Protein AF-A0A843HUA7-F1 (afdb_monomer_lite)

Sequence (97 aa):
MNRIEREKMVRAMEFIARQVNDEEVFEYWLMDGVADGDIEYGDLNCSDNFDEFYIEDEHFRNLMTDFLQLMVGAWKSGGLYCDRVVSLEKSDFRRKS

Radius of gyration: 13.43 Å; chains: 1; bounding box: 36×24×34 Å

Foldseek 3Di:
DDPQLLLLVLLVLQQVQVVLPDPVLVVLCCVQAPPPPLDDHPPSDDDPPRDCQCVPPVNVLSNVVSSCVSCVVSVNPPDPDDPDDDRPPPPDDDDDD

pLDDT: mean 75.97, std 16.45, range [40.41, 91.44]

Secondary structure (DSSP, 8-state):
--HHHHHHHHHHHHHHHHHT--HHHHHHHHHHSSPBTTB-TT--S--TTS-GGGGSHHHHHHHHHHHHHHHHHTT-------TT-------------

Structure (mmCIF, N/CA/C/O backbone):
data_AF-A0A843HUA7-F1
#
_entry.id   AF-A0A843HUA7-F1
#
loop_
_atom_site.group_PDB
_atom_site.id
_atom_site.type_symbol
_atom_site.label_atom_id
_atom_site.label_alt_id
_atom_site.label_comp_id
_atom_site.label_asym_id
_atom_site.label_entity_id
_atom_site.label_seq_id
_atom_site.pdbx_PDB_ins_code
_atom_site.Cartn_x
_atom_site.Cartn_y
_atom_site.Cartn_z
_atom_site.occupancy
_atom_site.B_iso_or_equiv
_atom_site.auth_seq_id
_atom_site.auth_comp_id
_atom_site.auth_asym_id
_atom_site.auth_atom_id
_atom_site.pdbx_PDB_model_num
ATOM 1 N N . MET A 1 1 ? -5.183 -2.179 -14.148 1.00 73.06 1 MET A N 1
ATOM 2 C CA . MET A 1 1 ? -4.317 -1.155 -13.547 1.00 73.06 1 MET A CA 1
ATOM 3 C C . MET A 1 1 ? -2.923 -1.328 -14.111 1.00 73.06 1 MET A C 1
ATOM 5 O O . MET A 1 1 ? -2.468 -2.464 -14.184 1.00 73.06 1 MET A O 1
ATOM 9 N N . ASN A 1 2 ? -2.308 -0.258 -14.603 1.00 87.75 2 ASN A N 1
ATOM 10 C CA . ASN A 1 2 ? -0.956 -0.292 -15.159 1.00 87.75 2 ASN A CA 1
ATOM 11 C C . ASN A 1 2 ? 0.112 -0.219 -14.046 1.00 87.75 2 ASN A C 1
ATOM 13 O O . ASN A 1 2 ? -0.212 0.047 -12.890 1.00 87.75 2 ASN A O 1
ATOM 17 N N . ARG A 1 3 ? 1.383 -0.451 -14.400 1.00 88.31 3 ARG A N 1
ATOM 18 C CA . ARG A 1 3 ? 2.528 -0.432 -13.468 1.00 88.31 3 ARG A CA 1
ATOM 19 C C . ARG A 1 3 ? 2.577 0.838 -12.608 1.00 88.31 3 ARG A C 1
ATOM 21 O O . ARG A 1 3 ? 2.656 0.743 -11.391 1.00 88.31 3 ARG A O 1
ATOM 28 N N . ILE A 1 4 ? 2.457 2.005 -13.239 1.00 88.12 4 ILE A N 1
ATOM 29 C CA . ILE A 1 4 ? 2.531 3.318 -12.574 1.00 88.12 4 ILE A CA 1
ATOM 30 C C . ILE A 1 4 ? 1.393 3.482 -11.561 1.00 88.12 4 ILE A C 1
ATOM 32 O O . ILE A 1 4 ? 1.595 3.985 -10.460 1.00 88.12 4 ILE A O 1
ATOM 36 N N . GLU A 1 5 ? 0.180 3.069 -11.923 1.00 87.56 5 GLU A N 1
ATOM 37 C CA . GLU A 1 5 ? -0.976 3.122 -11.024 1.00 87.56 5 GLU A CA 1
ATOM 38 C C . GLU A 1 5 ? -0.791 2.203 -9.808 1.00 87.56 5 GLU A C 1
ATOM 40 O O . GLU A 1 5 ? -1.091 2.615 -8.688 1.00 87.56 5 GLU A O 1
ATOM 45 N N . ARG A 1 6 ? -0.248 0.994 -10.005 1.00 90.00 6 ARG A N 1
ATOM 46 C CA . ARG A 1 6 ? 0.029 0.066 -8.900 1.00 90.00 6 ARG A CA 1
ATOM 47 C C . ARG A 1 6 ? 1.083 0.609 -7.949 1.00 90.00 6 ARG A C 1
ATOM 49 O O . ARG A 1 6 ? 0.852 0.603 -6.748 1.00 90.00 6 ARG A O 1
ATOM 56 N N . GLU A 1 7 ? 2.186 1.138 -8.470 1.00 90.62 7 GLU A N 1
ATOM 57 C CA . GLU A 1 7 ? 3.229 1.753 -7.643 1.00 90.62 7 GLU A CA 1
ATOM 58 C C . GLU A 1 7 ? 2.669 2.904 -6.792 1.00 90.62 7 GLU A C 1
ATOM 60 O O . GLU A 1 7 ? 2.908 2.962 -5.585 1.00 90.62 7 GLU A O 1
ATOM 65 N N . LYS A 1 8 ? 1.857 3.788 -7.391 1.00 88.56 8 LYS A N 1
ATOM 66 C CA . LYS A 1 8 ? 1.179 4.864 -6.647 1.00 88.56 8 LYS A CA 1
ATOM 67 C C . LYS A 1 8 ? 0.318 4.322 -5.514 1.00 88.56 8 LYS A C 1
ATOM 69 O O . LYS A 1 8 ? 0.288 4.918 -4.441 1.00 88.56 8 LYS A O 1
ATOM 74 N N . MET A 1 9 ? -0.381 3.212 -5.748 1.00 89.62 9 MET A N 1
ATOM 75 C CA . MET A 1 9 ? -1.187 2.577 -4.710 1.00 89.62 9 MET A CA 1
ATOM 76 C C . MET A 1 9 ? -0.322 2.009 -3.591 1.00 89.62 9 MET A C 1
ATOM 78 O O . MET A 1 9 ? -0.640 2.259 -2.435 1.00 89.62 9 MET A O 1
ATOM 82 N N . VAL A 1 10 ? 0.774 1.312 -3.899 1.00 91.38 10 VAL A N 1
ATOM 83 C CA . VAL A 1 10 ? 1.671 0.771 -2.864 1.00 91.38 10 VAL A CA 1
ATOM 84 C C . VAL A 1 10 ? 2.242 1.885 -1.988 1.00 91.38 10 VAL A C 1
ATOM 86 O O . VAL A 1 10 ? 2.147 1.814 -0.765 1.00 91.38 10 VAL A O 1
ATOM 89 N N . ARG A 1 11 ? 2.724 2.970 -2.599 1.00 90.00 11 ARG A N 1
ATOM 90 C CA . ARG A 1 11 ? 3.234 4.143 -1.869 1.00 90.00 11 ARG A CA 1
ATOM 91 C C . ARG A 1 11 ? 2.161 4.818 -1.015 1.00 90.00 11 ARG A C 1
ATOM 93 O O . ARG A 1 11 ? 2.437 5.250 0.101 1.00 90.00 11 ARG A O 1
ATOM 100 N N . ALA A 1 12 ? 0.925 4.891 -1.510 1.00 88.62 12 ALA A N 1
ATOM 101 C CA . ALA A 1 12 ? -0.193 5.415 -0.734 1.00 88.62 12 ALA A CA 1
ATOM 102 C C . ALA A 1 12 ? -0.553 4.505 0.453 1.00 88.62 12 ALA A C 1
ATOM 104 O O . ALA A 1 12 ? -0.819 5.017 1.538 1.00 88.62 12 ALA A O 1
ATOM 105 N N . MET A 1 13 ? -0.541 3.181 0.269 1.00 89.81 13 MET A N 1
ATOM 106 C CA . MET A 1 13 ? -0.783 2.213 1.345 1.00 89.81 13 MET A CA 1
ATOM 107 C C . MET A 1 13 ? 0.272 2.343 2.447 1.00 89.81 13 MET A C 1
ATOM 109 O O . MET A 1 13 ? -0.095 2.511 3.606 1.00 89.81 13 MET A O 1
ATOM 113 N N . GLU A 1 14 ? 1.553 2.387 2.072 1.00 89.75 14 GLU A N 1
ATOM 114 C CA . GLU A 1 14 ? 2.685 2.610 2.984 1.00 89.75 14 GLU A CA 1
ATOM 115 C C . GLU A 1 14 ? 2.528 3.904 3.790 1.00 89.75 14 GLU A C 1
ATOM 117 O O . GLU A 1 14 ? 2.618 3.922 5.022 1.00 89.75 14 GLU A O 1
ATOM 122 N N . PHE A 1 15 ? 2.230 5.004 3.094 1.00 87.25 15 PHE A N 1
ATOM 123 C CA . PHE A 1 15 ? 2.027 6.298 3.730 1.00 87.25 15 PHE A CA 1
ATOM 124 C C . PHE A 1 15 ? 0.873 6.258 4.739 1.00 87.25 15 PHE A C 1
ATOM 126 O O . PHE A 1 15 ? 1.023 6.727 5.865 1.00 87.25 15 PHE A O 1
ATOM 133 N N . ILE A 1 16 ? -0.275 5.688 4.362 1.00 85.69 16 ILE A N 1
ATOM 134 C CA . ILE A 1 16 ? -1.460 5.648 5.227 1.00 85.69 16 ILE A CA 1
ATOM 135 C C . ILE A 1 16 ? -1.239 4.711 6.415 1.00 85.69 16 ILE A C 1
ATOM 137 O O . ILE A 1 16 ? -1.593 5.089 7.530 1.00 85.69 16 ILE A O 1
ATOM 141 N N . ALA A 1 17 ? -0.635 3.536 6.212 1.00 86.00 17 ALA A N 1
ATOM 142 C CA . ALA A 1 17 ? -0.364 2.572 7.277 1.00 86.00 17 ALA A CA 1
ATOM 143 C C . ALA A 1 17 ? 0.489 3.193 8.395 1.00 86.00 17 ALA A C 1
ATOM 145 O O . ALA A 1 17 ? 0.123 3.115 9.568 1.00 86.00 17 ALA A O 1
ATOM 146 N N . ARG A 1 18 ? 1.541 3.942 8.038 1.00 84.38 18 ARG A N 1
ATOM 147 C CA . ARG A 1 18 ? 2.361 4.698 9.005 1.00 84.38 18 ARG A CA 1
ATOM 148 C C . ARG A 1 18 ? 1.617 5.827 9.716 1.00 84.38 18 ARG A C 1
ATOM 150 O O . ARG A 1 18 ? 2.007 6.222 10.811 1.00 84.38 18 ARG A O 1
ATOM 157 N N . GLN A 1 19 ? 0.551 6.357 9.121 1.00 83.31 19 GLN A N 1
ATOM 158 C CA . GLN A 1 19 ? -0.270 7.416 9.715 1.00 83.31 19 GLN A CA 1
ATOM 159 C C . GLN A 1 19 ? -1.373 6.894 10.647 1.00 83.31 19 GLN A C 1
ATOM 161 O O . GLN A 1 19 ? -2.021 7.698 11.320 1.00 83.31 19 GLN A O 1
ATOM 166 N N . VAL A 1 20 ? -1.597 5.576 10.731 1.00 78.38 20 VAL A N 1
ATOM 167 C CA . VAL A 1 20 ? -2.621 5.003 11.621 1.00 78.38 20 VAL A CA 1
ATOM 168 C C . VAL A 1 20 ? -2.338 5.305 13.103 1.00 78.38 20 VAL A C 1
ATOM 170 O O . VAL A 1 20 ? -3.287 5.390 13.885 1.00 78.38 20 VAL A O 1
ATOM 173 N N . ASN A 1 21 ? -1.078 5.600 13.459 1.00 72.31 21 ASN A N 1
ATOM 174 C CA . ASN A 1 21 ? -0.636 5.957 14.814 1.00 72.31 21 ASN A CA 1
ATOM 175 C C . ASN A 1 21 ? -1.075 4.918 15.865 1.00 72.31 21 ASN A C 1
ATOM 177 O O . ASN A 1 21 ? -1.555 5.266 16.945 1.00 72.31 21 ASN A O 1
ATOM 181 N N . ASP A 1 22 ? -0.931 3.648 15.497 1.00 78.75 22 ASP A N 1
ATOM 182 C CA . ASP A 1 22 ? -1.160 2.461 16.314 1.00 78.75 22 ASP A CA 1
ATOM 183 C C . ASP A 1 22 ? 0.025 1.516 16.060 1.00 78.75 22 ASP A C 1
ATOM 185 O O . ASP A 1 22 ? 0.341 1.208 14.909 1.00 78.75 22 ASP A O 1
ATOM 189 N N . GLU A 1 23 ? 0.735 1.158 17.128 1.00 79.38 23 GLU A N 1
ATOM 190 C CA . GLU A 1 23 ? 2.003 0.425 17.064 1.00 79.38 23 GLU A CA 1
ATOM 191 C C . GLU A 1 23 ? 1.793 -1.037 16.656 1.00 79.38 23 GLU A C 1
ATOM 193 O O . GLU A 1 23 ? 2.525 -1.525 15.802 1.00 79.38 23 GLU A O 1
ATOM 198 N N . GLU A 1 24 ? 0.740 -1.701 17.150 1.00 81.25 24 GLU A N 1
ATOM 199 C CA . GLU A 1 24 ? 0.415 -3.085 16.762 1.00 81.25 24 GLU A CA 1
ATOM 200 C C . GLU A 1 24 ? 0.031 -3.157 15.280 1.00 81.25 24 GLU A C 1
ATOM 202 O O . GLU A 1 24 ? 0.424 -4.067 14.547 1.00 81.25 24 GLU A O 1
ATOM 207 N N . VAL A 1 25 ? -0.720 -2.156 14.819 1.00 78.81 25 VAL A N 1
ATOM 208 C CA . VAL A 1 25 ? -1.088 -2.018 13.411 1.00 78.81 25 VAL A CA 1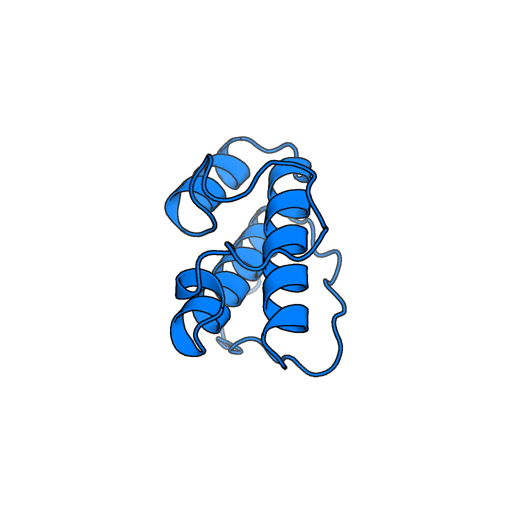
ATOM 209 C C . VAL A 1 25 ? 0.146 -1.770 12.544 1.00 78.81 25 VAL A C 1
ATOM 211 O O . VAL A 1 25 ? 0.293 -2.382 11.486 1.00 78.81 25 VAL A O 1
ATOM 214 N N . PHE A 1 26 ? 1.041 -0.886 12.975 1.00 80.88 26 PHE A N 1
ATOM 215 C CA . PHE A 1 26 ? 2.256 -0.590 12.228 1.00 80.88 26 PHE A CA 1
ATOM 216 C C . PHE A 1 26 ? 3.200 -1.799 12.163 1.00 80.88 26 PHE A C 1
ATOM 218 O O . PHE A 1 26 ? 3.716 -2.102 11.090 1.00 80.88 26 PHE A O 1
ATOM 225 N N . GLU A 1 27 ? 3.366 -2.540 13.260 1.00 83.56 27 GLU A N 1
ATOM 226 C CA . GLU A 1 27 ? 4.149 -3.780 13.278 1.00 83.56 27 GLU A CA 1
ATOM 227 C C . GLU A 1 27 ? 3.585 -4.832 12.316 1.00 83.56 27 GLU A C 1
ATOM 229 O O . GLU A 1 27 ? 4.345 -5.443 11.565 1.00 83.56 27 GLU A O 1
ATOM 234 N N . TYR A 1 28 ? 2.259 -5.002 12.268 1.00 84.38 28 TYR A N 1
ATOM 235 C CA . TYR A 1 28 ? 1.622 -5.905 11.304 1.00 84.38 28 TYR A CA 1
ATOM 236 C C . TYR A 1 28 ? 1.918 -5.489 9.856 1.00 84.38 28 TYR A C 1
ATOM 238 O O . TYR A 1 28 ? 2.236 -6.327 9.014 1.00 84.38 28 TYR A O 1
ATOM 246 N N . TRP A 1 29 ? 1.873 -4.185 9.564 1.00 89.44 29 TRP A N 1
ATOM 247 C CA . TRP A 1 29 ? 2.200 -3.673 8.234 1.00 89.44 29 TRP A CA 1
ATOM 248 C C . TRP A 1 29 ? 3.649 -3.939 7.825 1.00 89.44 29 TRP A C 1
ATOM 250 O O . TRP A 1 29 ? 3.898 -4.290 6.678 1.00 89.44 29 TRP A O 1
ATOM 260 N N . LEU A 1 30 ? 4.601 -3.800 8.747 1.00 85.00 30 LEU A N 1
ATOM 261 C CA . LEU A 1 30 ? 6.010 -4.072 8.456 1.00 85.00 30 LEU A CA 1
ATOM 262 C C . LEU A 1 30 ? 6.301 -5.562 8.220 1.00 85.00 30 LEU A C 1
ATOM 264 O O . LEU A 1 30 ? 7.303 -5.891 7.588 1.00 85.00 30 LEU A O 1
ATOM 268 N N . MET A 1 31 ? 5.453 -6.454 8.740 1.00 85.06 31 MET A N 1
ATOM 269 C CA . MET A 1 31 ? 5.597 -7.905 8.594 1.00 85.06 31 MET A CA 1
ATOM 270 C C . MET A 1 31 ? 4.937 -8.442 7.321 1.00 85.06 31 MET A C 1
ATOM 272 O O . MET A 1 31 ? 5.545 -9.249 6.620 1.00 85.06 31 MET A O 1
ATOM 276 N N . ASP A 1 32 ? 3.711 -7.997 7.034 1.00 84.50 32 ASP A N 1
ATOM 277 C CA . ASP A 1 32 ? 2.875 -8.556 5.961 1.00 84.50 32 ASP A CA 1
ATOM 278 C C . ASP A 1 32 ? 2.655 -7.582 4.786 1.00 84.50 32 ASP A C 1
ATOM 280 O O . ASP A 1 32 ? 2.156 -7.974 3.733 1.00 84.50 32 ASP A O 1
ATOM 284 N N . GLY A 1 33 ? 3.012 -6.306 4.955 1.00 87.25 33 GLY A N 1
ATOM 285 C CA . GLY A 1 33 ? 2.827 -5.238 3.977 1.00 87.25 33 GLY A CA 1
ATOM 286 C C . GLY A 1 33 ? 4.099 -4.898 3.200 1.00 87.25 33 GLY A C 1
ATOM 287 O O . GLY A 1 33 ? 4.598 -5.695 2.408 1.00 87.25 33 GLY A O 1
ATOM 288 N N . VAL A 1 34 ? 4.591 -3.672 3.381 1.00 87.44 34 VAL A N 1
ATOM 289 C CA . VAL A 1 34 ? 5.860 -3.210 2.799 1.00 87.44 34 VAL A CA 1
ATOM 290 C C . VAL A 1 34 ? 6.920 -3.239 3.893 1.00 87.44 34 VAL A C 1
ATOM 292 O O . VAL A 1 34 ? 6.730 -2.651 4.959 1.00 87.44 34 VAL A O 1
ATOM 295 N N . ALA A 1 35 ? 8.040 -3.911 3.626 1.00 85.62 35 ALA A N 1
ATOM 296 C CA . ALA A 1 35 ? 9.134 -3.984 4.583 1.00 85.62 35 ALA A CA 1
ATOM 297 C C . ALA A 1 35 ? 9.783 -2.605 4.806 1.00 85.62 35 ALA A C 1
ATOM 299 O O . ALA A 1 35 ? 9.857 -1.763 3.906 1.00 85.62 35 ALA A O 1
ATOM 300 N N . ASP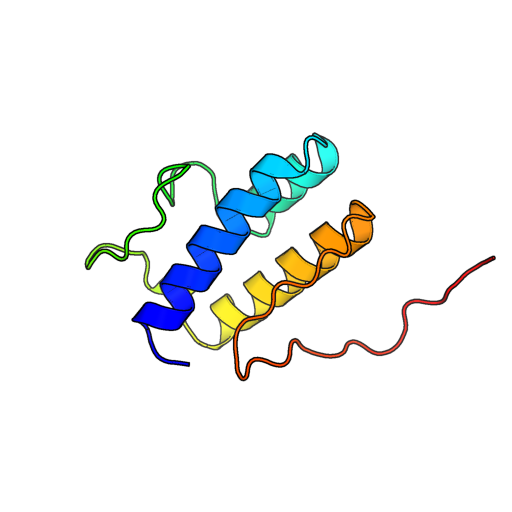 A 1 36 ? 10.277 -2.366 6.024 1.00 82.06 36 ASP A N 1
ATOM 301 C CA . ASP A 1 36 ? 10.906 -1.088 6.362 1.00 82.06 36 ASP A CA 1
ATOM 302 C C . ASP A 1 36 ? 12.148 -0.834 5.494 1.00 82.06 36 ASP A C 1
ATOM 304 O O . ASP A 1 36 ? 13.075 -1.643 5.454 1.00 82.06 36 ASP A O 1
ATOM 308 N N . GLY A 1 37 ? 12.172 0.316 4.818 1.00 80.81 37 GLY A N 1
ATOM 309 C CA . GLY A 1 37 ? 13.273 0.719 3.942 1.00 80.81 37 GLY A CA 1
ATOM 310 C C . GLY A 1 37 ? 13.140 0.293 2.477 1.00 80.81 37 GLY A C 1
ATOM 311 O O . GLY A 1 37 ? 13.906 0.801 1.659 1.00 80.81 37 GLY A O 1
ATOM 312 N N . ASP A 1 38 ? 12.157 -0.540 2.120 1.00 84.06 38 ASP A N 1
ATOM 313 C CA . ASP A 1 38 ? 11.897 -0.898 0.715 1.00 84.06 38 ASP A CA 1
ATOM 314 C C . ASP A 1 38 ? 11.304 0.274 -0.076 1.00 84.06 38 ASP A C 1
ATOM 316 O O . ASP A 1 38 ? 11.521 0.415 -1.281 1.00 84.06 38 ASP A O 1
ATOM 320 N N . ILE A 1 39 ? 10.571 1.149 0.615 1.00 84.44 39 ILE A N 1
ATOM 321 C CA . ILE A 1 39 ? 10.038 2.394 0.070 1.00 84.44 39 ILE A CA 1
ATOM 322 C C . ILE A 1 39 ? 10.437 3.534 1.003 1.00 84.44 39 ILE A C 1
ATOM 324 O O . ILE A 1 39 ? 10.229 3.471 2.215 1.00 84.44 39 ILE A O 1
ATOM 328 N N . GLU A 1 40 ? 10.994 4.605 0.436 1.00 81.69 40 GLU A N 1
ATOM 329 C CA . GLU A 1 40 ? 11.297 5.811 1.201 1.00 81.69 40 GLU A CA 1
ATOM 330 C C . GLU A 1 40 ? 9.999 6.447 1.717 1.00 81.69 40 GLU A C 1
ATOM 332 O O . GLU A 1 40 ? 9.079 6.769 0.958 1.00 81.69 40 GLU A O 1
ATOM 337 N N . TYR A 1 41 ? 9.912 6.629 3.036 1.00 75.62 41 TYR A N 1
ATOM 338 C CA . TYR A 1 41 ? 8.711 7.171 3.655 1.00 75.62 41 TYR A CA 1
ATOM 339 C C . TYR A 1 41 ? 8.389 8.582 3.142 1.00 75.62 41 TYR A C 1
ATOM 341 O O . TYR A 1 41 ? 9.216 9.491 3.192 1.00 75.62 41 TYR A O 1
ATOM 349 N N . GLY A 1 42 ? 7.143 8.779 2.706 1.00 73.94 42 GLY A N 1
ATOM 350 C CA . GLY A 1 42 ? 6.663 10.056 2.175 1.00 73.94 42 GLY A CA 1
ATOM 351 C C . GLY A 1 42 ? 6.971 10.277 0.692 1.00 73.94 42 GLY A C 1
ATOM 352 O O . GLY A 1 42 ? 6.483 11.258 0.126 1.00 73.94 42 GLY A O 1
ATOM 353 N N . ASP A 1 43 ? 7.702 9.369 0.039 1.00 77.31 43 ASP A N 1
ATOM 354 C CA . ASP A 1 43 ? 7.887 9.415 -1.407 1.00 77.31 43 ASP A CA 1
ATOM 355 C C . ASP A 1 43 ? 6.678 8.816 -2.138 1.00 77.31 43 ASP A C 1
ATOM 357 O O . ASP A 1 43 ? 6.507 7.600 -2.259 1.00 77.31 43 ASP A O 1
ATOM 361 N N . LEU A 1 44 ? 5.825 9.704 -2.649 1.00 78.00 44 LEU A N 1
ATOM 362 C CA . LEU A 1 44 ? 4.661 9.360 -3.468 1.00 78.00 44 LEU A CA 1
ATOM 363 C C . LEU A 1 44 ? 4.960 9.401 -4.977 1.00 78.00 44 LEU A C 1
ATOM 365 O O . LEU A 1 44 ? 4.048 9.187 -5.783 1.00 78.00 44 LEU A O 1
ATOM 369 N N . ASN A 1 45 ? 6.197 9.706 -5.382 1.00 81.75 45 ASN A N 1
ATOM 370 C CA . ASN A 1 45 ? 6.566 9.751 -6.794 1.00 81.75 45 ASN A CA 1
ATOM 371 C C . ASN A 1 45 ? 6.875 8.352 -7.318 1.00 81.75 45 ASN A C 1
ATOM 373 O O . ASN A 1 45 ? 7.444 7.526 -6.617 1.00 81.75 45 ASN A O 1
ATOM 377 N N . CYS A 1 46 ? 6.529 8.095 -8.578 1.00 78.81 46 CYS A N 1
ATOM 378 C CA . CYS A 1 46 ? 6.928 6.851 -9.226 1.00 78.81 46 CYS A CA 1
ATOM 379 C C . CYS A 1 46 ? 8.406 6.891 -9.618 1.00 78.81 46 CYS A C 1
ATOM 381 O O . CYS A 1 46 ? 8.894 7.935 -10.061 1.00 78.81 46 CYS A O 1
ATOM 383 N N . SER A 1 47 ? 9.091 5.754 -9.527 1.00 76.12 47 SER A N 1
ATOM 384 C CA . SER A 1 47 ? 10.489 5.615 -9.933 1.00 76.12 47 SER A CA 1
ATOM 385 C C . SER A 1 47 ? 10.706 4.352 -10.762 1.00 76.12 47 SER A C 1
ATOM 387 O O . SER A 1 47 ? 10.067 3.327 -10.534 1.00 76.12 47 SER A O 1
ATOM 389 N N . ASP A 1 48 ? 11.678 4.390 -11.671 1.00 73.94 48 ASP A N 1
ATOM 390 C CA . ASP A 1 48 ? 12.030 3.211 -12.468 1.00 73.94 48 ASP A CA 1
ATOM 391 C C . ASP A 1 48 ? 12.623 2.069 -11.621 1.00 73.94 48 ASP A C 1
ATOM 393 O O . ASP A 1 48 ? 12.535 0.914 -12.035 1.00 73.94 48 ASP A O 1
ATOM 397 N N . ASN A 1 49 ? 13.152 2.382 -10.430 1.00 76.31 49 ASN A N 1
ATOM 398 C CA . ASN A 1 49 ? 13.796 1.449 -9.498 1.00 76.31 49 ASN A CA 1
ATOM 399 C C . ASN A 1 49 ? 12.837 0.867 -8.446 1.00 76.31 49 ASN A C 1
ATOM 401 O O . ASN A 1 49 ? 13.292 0.295 -7.459 1.00 76.31 49 ASN A O 1
ATOM 405 N N . PHE A 1 50 ? 11.527 1.048 -8.614 1.00 83.62 50 PHE A N 1
ATOM 406 C CA . PHE A 1 50 ? 10.549 0.452 -7.714 1.00 83.62 50 PHE A CA 1
ATOM 407 C C . PHE A 1 50 ? 10.565 -1.073 -7.844 1.00 83.62 50 PHE A C 1
ATOM 409 O O . PHE A 1 50 ? 10.522 -1.585 -8.967 1.00 83.62 50 PHE A O 1
ATOM 416 N N . ASP A 1 51 ? 10.609 -1.777 -6.711 1.00 86.06 51 ASP A N 1
ATOM 417 C CA . ASP A 1 51 ? 10.639 -3.237 -6.703 1.00 86.06 51 ASP A CA 1
ATOM 418 C C . ASP A 1 51 ? 9.368 -3.801 -7.353 1.00 86.06 51 ASP A C 1
ATOM 420 O O . ASP A 1 51 ? 8.242 -3.592 -6.886 1.00 86.06 51 ASP A O 1
ATOM 424 N N . GLU A 1 52 ? 9.551 -4.504 -8.471 1.00 87.94 52 GLU A N 1
ATOM 425 C CA . GLU A 1 52 ? 8.443 -5.066 -9.233 1.00 87.94 52 GLU A CA 1
ATOM 426 C C . GLU A 1 52 ? 7.674 -6.121 -8.433 1.00 87.94 52 GLU A C 1
ATOM 428 O O . GLU A 1 52 ? 6.474 -6.281 -8.665 1.00 87.94 52 GLU A O 1
ATOM 433 N N . PHE A 1 53 ? 8.311 -6.742 -7.431 1.00 89.19 53 PHE A N 1
ATOM 434 C CA . PHE A 1 53 ? 7.685 -7.701 -6.525 1.00 89.19 53 PHE A CA 1
ATOM 435 C C . PHE A 1 53 ? 6.340 -7.194 -5.991 1.00 89.19 53 PHE A C 1
ATOM 437 O O . PHE A 1 53 ? 5.339 -7.897 -6.076 1.00 89.19 53 PHE A O 1
ATOM 444 N N . TYR A 1 54 ? 6.262 -5.941 -5.532 1.00 88.25 54 TYR A N 1
ATOM 445 C CA . TYR A 1 54 ? 5.038 -5.388 -4.936 1.00 88.25 54 TYR A CA 1
ATOM 446 C C . TYR A 1 54 ? 3.918 -5.080 -5.940 1.00 88.25 54 TYR A C 1
ATOM 448 O O . TYR A 1 54 ? 2.765 -4.890 -5.546 1.00 88.25 54 TYR A O 1
ATOM 456 N N . ILE A 1 55 ? 4.230 -4.990 -7.235 1.00 90.00 55 ILE A N 1
ATOM 457 C CA . ILE A 1 55 ? 3.280 -4.606 -8.292 1.00 90.00 55 ILE A CA 1
ATOM 458 C C . ILE A 1 55 ? 2.936 -5.757 -9.239 1.00 90.00 55 ILE A C 1
ATOM 460 O O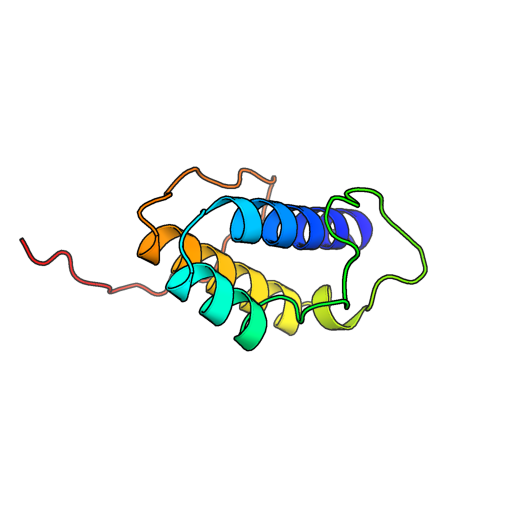 . ILE A 1 55 ? 2.073 -5.579 -10.105 1.00 90.00 55 ILE A O 1
ATOM 464 N N . GLU A 1 56 ? 3.554 -6.926 -9.081 1.00 91.44 56 GLU A N 1
ATOM 465 C CA . GLU A 1 56 ? 3.135 -8.164 -9.738 1.00 91.44 56 GLU A CA 1
ATOM 466 C C . GLU A 1 56 ? 1.702 -8.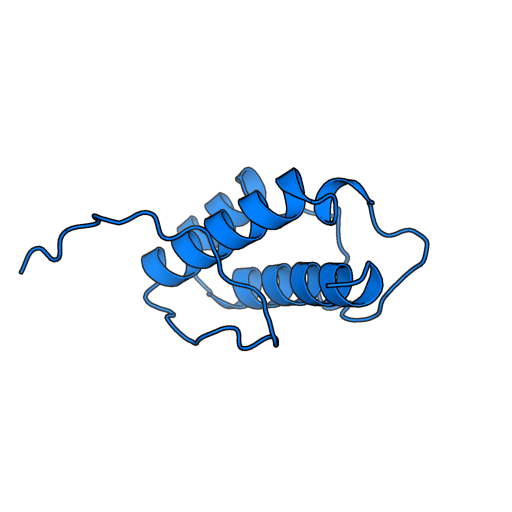546 -9.336 1.00 91.44 56 GLU A C 1
ATOM 468 O O . GLU A 1 56 ? 1.279 -8.319 -8.207 1.00 91.44 56 GLU A O 1
ATOM 473 N N . ASP A 1 57 ? 0.921 -9.115 -10.262 1.00 87.75 57 ASP A N 1
ATOM 474 C CA . ASP A 1 57 ? -0.531 -9.319 -10.102 1.00 87.75 57 ASP A CA 1
ATOM 475 C C . ASP A 1 57 ? -0.930 -9.992 -8.777 1.00 87.75 57 ASP A C 1
ATOM 477 O O . ASP A 1 57 ? -1.872 -9.549 -8.114 1.00 87.75 57 ASP A O 1
ATOM 481 N N . GLU A 1 58 ? -0.242 -11.075 -8.407 1.00 89.56 58 GLU A N 1
ATOM 482 C CA . GLU A 1 58 ? -0.545 -11.847 -7.202 1.00 89.56 58 GLU A CA 1
ATOM 483 C C . GLU A 1 58 ? -0.118 -11.112 -5.930 1.00 89.56 58 GLU A C 1
ATOM 485 O O . GLU A 1 58 ? -0.933 -10.946 -5.019 1.00 89.56 58 GLU A O 1
ATOM 490 N N . HIS A 1 59 ? 1.120 -10.624 -5.901 1.00 88.94 59 HIS A N 1
ATOM 491 C CA . HIS A 1 59 ? 1.685 -9.886 -4.776 1.00 88.94 59 HIS A CA 1
ATOM 492 C C . HIS A 1 59 ? 0.917 -8.597 -4.499 1.00 88.94 59 HIS A C 1
ATOM 494 O O . HIS A 1 59 ? 0.480 -8.371 -3.374 1.00 88.94 59 HIS A O 1
ATOM 500 N N . PHE A 1 60 ? 0.633 -7.814 -5.537 1.00 90.19 60 PHE A N 1
ATOM 501 C CA . PHE A 1 60 ? -0.145 -6.587 -5.432 1.00 90.19 60 PHE A CA 1
ATOM 502 C C . PHE A 1 60 ? -1.550 -6.840 -4.863 1.00 90.19 60 PHE A C 1
ATOM 504 O O . PHE A 1 60 ? -2.055 -6.082 -4.033 1.00 90.19 60 PHE A O 1
ATOM 511 N N . ARG A 1 61 ? -2.210 -7.924 -5.295 1.00 88.75 61 ARG A N 1
ATOM 512 C CA . ARG A 1 61 ? -3.540 -8.298 -4.791 1.00 88.75 61 ARG A CA 1
ATOM 513 C C . ARG A 1 61 ? -3.508 -8.709 -3.319 1.00 88.75 61 ARG A C 1
ATOM 515 O O . ARG A 1 61 ? -4.436 -8.358 -2.584 1.00 88.75 61 ARG A O 1
ATOM 522 N N . ASN A 1 62 ? -2.489 -9.460 -2.911 1.00 89.81 62 ASN A N 1
ATOM 523 C CA . ASN A 1 62 ? -2.310 -9.863 -1.517 1.00 89.81 62 ASN A CA 1
ATOM 524 C C . ASN A 1 62 ? -2.032 -8.630 -0.649 1.00 89.81 62 ASN A C 1
ATOM 526 O O . ASN A 1 62 ? -2.812 -8.361 0.257 1.00 89.81 62 ASN A O 1
ATOM 530 N N . LEU A 1 63 ? -1.089 -7.782 -1.062 1.00 91.19 63 LEU A N 1
ATOM 531 C CA . LEU A 1 63 ? -0.738 -6.538 -0.378 1.00 91.19 63 LEU A CA 1
ATOM 532 C C . LEU A 1 63 ? -1.942 -5.607 -0.157 1.00 91.19 63 LEU A C 1
ATOM 534 O O . LEU A 1 63 ? -2.138 -5.073 0.932 1.00 91.19 63 LEU A O 1
ATOM 538 N N . MET A 1 64 ? -2.807 -5.441 -1.165 1.00 90.12 64 MET A N 1
ATOM 539 C CA . MET A 1 64 ? -4.060 -4.694 -0.986 1.00 90.12 64 MET A CA 1
ATOM 540 C C . MET A 1 64 ? -5.006 -5.346 0.026 1.00 90.12 64 MET A C 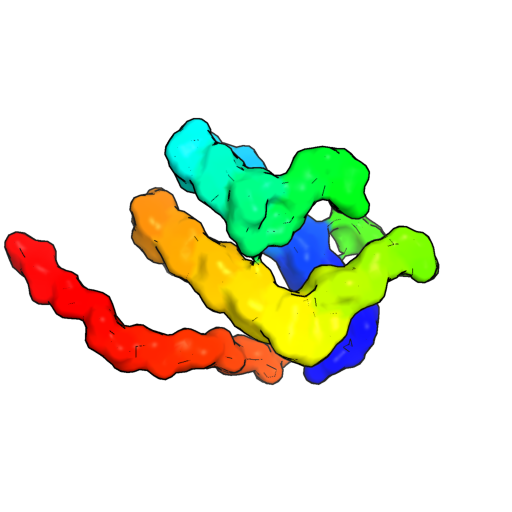1
ATOM 542 O O . MET A 1 64 ? -5.726 -4.647 0.735 1.00 90.12 64 MET A O 1
ATOM 546 N N . THR A 1 65 ? -5.071 -6.678 0.051 1.00 89.38 65 THR A N 1
ATOM 547 C CA . THR A 1 65 ? -5.921 -7.409 0.996 1.00 89.38 65 THR A CA 1
ATOM 548 C C . THR A 1 65 ? -5.421 -7.191 2.422 1.00 89.38 65 THR A C 1
ATOM 550 O O . THR A 1 65 ? -6.232 -6.882 3.295 1.00 89.38 65 THR A O 1
ATOM 553 N N . ASP A 1 66 ? -4.109 -7.271 2.632 1.00 88.75 66 ASP A N 1
ATOM 554 C CA . ASP A 1 66 ? -3.471 -7.079 3.936 1.00 88.75 66 ASP A CA 1
ATOM 555 C C . ASP A 1 66 ? -3.625 -5.630 4.412 1.00 88.75 66 ASP A C 1
ATOM 557 O O . ASP A 1 66 ? -4.054 -5.391 5.541 1.00 88.75 66 ASP A O 1
ATOM 561 N N . PHE A 1 67 ? -3.441 -4.654 3.516 1.00 89.00 67 PHE A N 1
ATOM 562 C CA . PHE A 1 67 ? -3.720 -3.245 3.803 1.00 89.00 67 PHE A CA 1
ATOM 563 C C . PHE A 1 67 ? -5.173 -3.014 4.245 1.00 89.00 67 PHE A C 1
ATOM 565 O O . PHE A 1 67 ? -5.432 -2.331 5.236 1.00 89.00 67 PHE A O 1
ATOM 572 N N . LEU A 1 68 ? -6.151 -3.583 3.534 1.00 85.38 68 LEU A N 1
ATOM 573 C CA . LEU A 1 68 ? -7.564 -3.411 3.884 1.00 85.38 68 LEU A CA 1
ATOM 574 C C . LEU A 1 68 ? -7.915 -4.077 5.218 1.00 85.38 68 LEU A C 1
ATOM 576 O O . LEU A 1 68 ? -8.672 -3.499 5.999 1.00 85.38 68 LEU A O 1
ATOM 580 N N . GLN A 1 69 ? -7.370 -5.263 5.496 1.00 82.50 69 GLN A N 1
ATOM 581 C CA . GLN A 1 69 ? -7.545 -5.931 6.789 1.00 82.50 69 GLN A CA 1
ATOM 582 C C . GLN A 1 69 ? -6.965 -5.099 7.925 1.00 82.50 69 GLN A C 1
ATOM 584 O O . GLN A 1 69 ? -7.619 -4.925 8.954 1.00 82.50 69 GLN A O 1
ATOM 589 N N . LEU A 1 70 ? -5.789 -4.521 7.704 1.00 84.50 70 LEU A N 1
ATOM 590 C CA . LEU A 1 70 ? -5.140 -3.632 8.646 1.00 84.50 70 LEU A CA 1
ATOM 591 C C . LEU A 1 70 ? -5.990 -2.382 8.927 1.00 84.50 70 LEU A C 1
ATOM 593 O O . LEU A 1 70 ? -6.227 -2.045 10.086 1.00 84.50 70 LEU A O 1
ATOM 597 N N . MET A 1 71 ? -6.536 -1.730 7.895 1.00 82.81 71 MET A N 1
ATOM 598 C CA . MET A 1 71 ? -7.424 -0.567 8.065 1.00 82.81 71 MET A CA 1
ATOM 599 C C . MET A 1 71 ? -8.714 -0.915 8.823 1.00 82.81 71 MET A C 1
ATOM 601 O O . MET A 1 71 ? -9.210 -0.113 9.622 1.00 82.81 71 MET A O 1
ATOM 605 N N . VAL A 1 72 ? -9.262 -2.115 8.591 1.00 80.94 72 VAL A N 1
ATOM 606 C CA . VAL A 1 72 ? -10.410 -2.6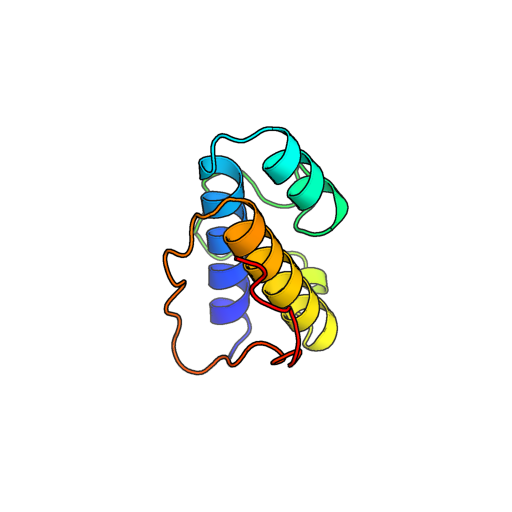43 9.345 1.00 80.94 72 VAL A CA 1
ATOM 607 C C . VAL A 1 72 ? -10.033 -2.875 10.809 1.00 80.94 72 VAL A C 1
ATOM 609 O O . VAL A 1 72 ? -10.770 -2.432 11.689 1.00 80.94 72 VAL A O 1
ATOM 612 N N . GLY A 1 73 ? -8.888 -3.515 11.072 1.00 75.88 73 GLY A N 1
ATOM 613 C CA . GLY A 1 73 ? -8.368 -3.765 12.419 1.00 75.88 73 GLY A CA 1
ATOM 614 C C . GLY A 1 73 ? -8.117 -2.480 13.209 1.00 75.88 73 GLY A C 1
ATOM 615 O O . GLY A 1 73 ? -8.454 -2.409 14.386 1.00 75.88 73 GLY A O 1
ATOM 616 N N . ALA A 1 74 ? -7.648 -1.431 12.534 1.00 75.31 74 ALA A N 1
ATOM 617 C CA . ALA A 1 74 ? -7.405 -0.110 13.108 1.00 75.31 74 ALA A CA 1
ATOM 618 C C . ALA A 1 74 ? -8.668 0.748 13.314 1.00 75.31 74 ALA A C 1
ATOM 620 O O . ALA A 1 74 ? -8.578 1.893 13.764 1.00 75.31 74 ALA A O 1
ATOM 621 N N . TRP A 1 75 ? -9.852 0.259 12.919 1.00 74.69 75 TRP A N 1
ATOM 622 C CA . TRP A 1 75 ? -11.101 1.037 12.889 1.00 74.69 75 TRP A CA 1
ATOM 623 C C . TRP A 1 75 ? -10.993 2.326 12.048 1.00 74.69 75 TRP A C 1
ATOM 625 O O . TRP A 1 75 ? -11.773 3.269 12.211 1.00 74.69 75 TRP A O 1
ATOM 635 N N . LYS A 1 76 ? -10.036 2.376 11.115 1.00 67.06 76 LYS A N 1
ATOM 636 C CA . LYS A 1 76 ? -9.813 3.479 10.176 1.00 67.06 76 LYS A CA 1
ATOM 637 C C . LYS A 1 76 ? -10.364 3.078 8.812 1.00 67.06 76 LYS A C 1
ATOM 639 O O . LYS A 1 76 ? -9.634 2.980 7.835 1.00 67.06 76 LYS A O 1
ATOM 644 N N . SER A 1 77 ? -11.676 2.869 8.710 1.00 56.75 77 SER A N 1
ATOM 645 C CA . SER A 1 77 ? -12.333 2.527 7.437 1.00 56.75 77 SER A CA 1
ATOM 646 C C . SER A 1 77 ? -12.492 3.741 6.499 1.00 56.75 77 SER A C 1
ATOM 648 O O . SER A 1 77 ? -13.553 3.943 5.902 1.00 56.75 77 SER A O 1
ATOM 650 N N . GLY A 1 78 ? -11.471 4.597 6.401 1.00 50.16 78 GLY A N 1
ATOM 651 C CA . GLY A 1 78 ? -11.397 5.628 5.372 1.00 50.16 78 GLY A CA 1
ATOM 652 C C . GLY A 1 78 ? -11.098 4.942 4.046 1.00 50.16 78 GLY A C 1
ATOM 653 O O . GLY A 1 78 ? -9.987 4.473 3.840 1.00 50.16 78 GLY A O 1
ATOM 654 N N . GLY A 1 79 ? -12.103 4.805 3.181 1.00 47.78 79 GLY A N 1
ATOM 655 C CA . GLY A 1 79 ? -11.953 4.076 1.922 1.00 47.78 79 GLY A CA 1
ATOM 656 C C . GLY A 1 79 ? -10.819 4.639 1.060 1.00 47.78 79 GLY A C 1
ATOM 657 O O . GLY A 1 79 ? -10.789 5.836 0.776 1.00 47.78 79 GLY A O 1
ATOM 658 N N . LEU A 1 80 ? -9.909 3.768 0.620 1.00 51.44 80 LEU A N 1
ATOM 659 C CA . LEU A 1 80 ? -8.930 4.087 -0.414 1.00 51.44 80 LEU A CA 1
ATOM 660 C C . LEU A 1 80 ? -9.641 4.008 -1.773 1.00 51.44 80 LEU A C 1
ATOM 662 O O . LEU A 1 80 ? -9.820 2.930 -2.336 1.00 51.44 80 LEU A O 1
ATOM 666 N N . TYR A 1 81 ? -10.112 5.144 -2.284 1.00 46.72 81 TYR A N 1
ATOM 667 C CA . TYR A 1 81 ? -10.762 5.200 -3.594 1.00 46.72 81 TYR A CA 1
ATOM 668 C C . TYR A 1 81 ? -9.703 5.322 -4.691 1.00 46.72 81 TYR A C 1
ATOM 670 O O . TYR A 1 81 ? -9.174 6.404 -4.938 1.00 46.72 81 TYR A O 1
ATOM 678 N N . CYS A 1 82 ? -9.408 4.210 -5.364 1.00 45.56 82 CYS A N 1
ATOM 679 C CA . CYS A 1 82 ? -8.662 4.205 -6.617 1.00 45.56 82 CYS A CA 1
ATOM 680 C C . CYS A 1 82 ? -9.474 3.441 -7.667 1.00 45.56 82 CYS A C 1
ATOM 682 O O . CYS A 1 82 ? -9.945 2.329 -7.420 1.00 45.56 82 CYS A O 1
ATOM 684 N N . ASP A 1 83 ? -9.711 4.074 -8.812 1.00 45.31 83 ASP A N 1
ATOM 685 C CA . ASP A 1 83 ? -10.614 3.571 -9.842 1.00 45.31 83 ASP A CA 1
ATOM 686 C C . ASP A 1 83 ? -10.242 2.142 -10.301 1.00 45.31 83 ASP A C 1
ATOM 688 O O . ASP A 1 83 ? -9.120 1.873 -10.728 1.00 45.31 83 ASP A O 1
ATOM 692 N N . ARG A 1 84 ? -11.246 1.248 -10.305 1.00 43.97 84 ARG A N 1
ATOM 693 C CA . ARG A 1 84 ? -11.265 -0.094 -10.941 1.00 43.97 84 ARG A CA 1
ATOM 694 C C . ARG A 1 84 ? -10.465 -1.226 -10.285 1.00 43.97 84 ARG A C 1
ATOM 696 O O . ARG A 1 84 ? -10.022 -2.135 -10.992 1.00 43.97 84 ARG A O 1
ATOM 703 N N . VAL A 1 85 ? -10.350 -1.250 -8.960 1.00 46.09 85 VAL A N 1
ATOM 704 C CA . VAL A 1 85 ? -9.721 -2.377 -8.257 1.00 46.09 85 VAL A CA 1
ATOM 705 C C . VAL A 1 85 ? -10.641 -2.908 -7.168 1.00 46.09 85 VAL A C 1
ATOM 707 O O . VAL A 1 85 ? -10.958 -2.212 -6.213 1.00 46.09 85 VAL A O 1
ATOM 710 N N . VAL A 1 86 ? -11.099 -4.146 -7.343 1.00 48.53 86 VAL A N 1
ATOM 711 C CA . VAL A 1 86 ? -11.921 -4.861 -6.364 1.00 48.53 86 VAL A CA 1
ATOM 712 C C . VAL A 1 86 ? -10.984 -5.790 -5.595 1.00 48.53 86 VAL A C 1
ATOM 714 O O . VAL A 1 86 ? -10.364 -6.669 -6.195 1.00 48.53 86 VAL A O 1
ATOM 717 N N . SER A 1 87 ? -10.834 -5.571 -4.287 1.00 51.97 87 SER A N 1
ATOM 718 C CA . SER A 1 87 ? -10.157 -6.512 -3.389 1.00 51.97 87 SER A CA 1
ATOM 719 C C . SER A 1 87 ? -10.898 -7.849 -3.369 1.00 51.97 87 SER A C 1
ATOM 721 O O . SER A 1 87 ? -12.103 -7.886 -3.614 1.00 51.97 87 SER A O 1
ATOM 723 N N . LEU A 1 88 ? -10.217 -8.951 -3.042 1.00 41.91 88 LEU A N 1
ATOM 724 C CA . LEU A 1 88 ? -10.907 -10.219 -2.798 1.00 41.91 88 LEU A CA 1
ATOM 725 C C . LEU A 1 88 ? -11.937 -10.014 -1.677 1.00 41.91 88 LEU A C 1
ATOM 727 O O . LEU A 1 88 ? -11.567 -9.799 -0.524 1.00 41.91 88 LEU A O 1
ATOM 731 N N . GLU A 1 89 ? -13.228 -10.088 -2.004 1.00 43.62 89 GLU A N 1
ATOM 732 C CA . GLU A 1 89 ? -14.259 -10.282 -0.991 1.00 43.62 89 GLU A CA 1
ATOM 733 C C . GLU A 1 89 ? -14.021 -11.657 -0.363 1.00 43.62 89 GLU A C 1
ATOM 735 O O . GLU A 1 89 ? -14.421 -12.689 -0.903 1.00 43.62 89 GLU A O 1
ATOM 740 N N . LYS A 1 90 ? -13.366 -11.692 0.799 1.00 43.09 90 LYS A N 1
ATOM 741 C CA . LYS A 1 90 ? -13.588 -12.793 1.730 1.00 43.09 90 LYS A CA 1
ATOM 742 C C . LYS A 1 90 ? -14.877 -12.479 2.472 1.00 43.09 90 LYS A C 1
ATOM 744 O O . LYS A 1 90 ? -14.892 -11.775 3.479 1.00 43.09 90 LYS A O 1
ATOM 749 N N . SER A 1 91 ? -15.970 -12.984 1.913 1.00 43.19 91 SER A N 1
ATOM 750 C CA . SER A 1 91 ? -17.205 -13.220 2.646 1.00 43.19 91 SER A CA 1
ATOM 751 C C . SER A 1 91 ? -16.888 -13.859 4.004 1.00 43.19 91 SER A C 1
ATOM 753 O O . SER A 1 91 ? -16.094 -14.795 4.075 1.00 43.19 91 SER A O 1
ATOM 755 N N . ASP A 1 92 ? -17.561 -13.358 5.039 1.00 45.75 92 ASP A N 1
ATOM 756 C CA . ASP A 1 92 ? -17.611 -13.864 6.416 1.00 45.75 92 ASP A CA 1
ATOM 757 C C . ASP A 1 92 ? -16.509 -13.410 7.386 1.00 45.75 92 ASP A C 1
ATOM 759 O O . ASP A 1 92 ? -15.714 -14.208 7.876 1.00 45.75 92 ASP A O 1
ATOM 763 N N . PHE A 1 93 ? -16.592 -12.158 7.853 1.00 40.91 93 PHE A N 1
ATOM 764 C CA . PHE A 1 93 ? -16.243 -11.884 9.250 1.00 40.91 93 PHE A CA 1
ATOM 765 C C . PHE A 1 93 ? -17.436 -11.288 9.997 1.00 40.91 93 PHE A C 1
ATOM 767 O O . PHE A 1 93 ? -17.880 -10.160 9.781 1.00 40.91 93 PHE A O 1
ATOM 774 N N . ARG A 1 94 ? -18.021 -12.145 10.837 1.00 40.41 94 ARG A N 1
ATOM 775 C CA . ARG A 1 94 ? -19.211 -11.899 11.645 1.00 40.41 94 ARG A CA 1
ATOM 776 C C . ARG A 1 94 ? -19.032 -10.644 12.494 1.00 40.41 94 ARG A C 1
ATOM 778 O O . ARG A 1 94 ? -18.193 -10.615 13.388 1.00 40.41 94 ARG A O 1
ATOM 785 N N . ARG A 1 95 ? -19.943 -9.684 12.314 1.00 45.66 95 ARG A N 1
ATOM 786 C CA . ARG A 1 95 ? -20.339 -8.764 13.383 1.00 45.66 95 ARG A CA 1
ATOM 787 C C . ARG A 1 95 ? -20.767 -9.609 14.581 1.00 45.66 95 ARG A C 1
ATOM 789 O O . ARG A 1 95 ? -21.784 -10.302 14.507 1.00 45.66 95 ARG A O 1
ATOM 796 N N . LYS A 1 96 ? -20.013 -9.565 15.673 1.00 41.69 96 LYS A N 1
ATOM 797 C CA . LYS A 1 96 ? -20.589 -9.831 16.986 1.00 41.69 96 LYS A CA 1
ATOM 798 C C . LYS A 1 96 ? -20.732 -8.498 17.706 1.00 41.69 96 LYS A C 1
ATOM 800 O O . LYS A 1 96 ? -19.763 -7.767 17.875 1.00 41.69 96 LYS A O 1
ATOM 805 N N . SER A 1 97 ? -22.010 -8.222 17.957 1.00 52.69 97 SER A N 1
ATOM 806 C CA . SER A 1 97 ? -22.586 -7.305 18.936 1.00 52.69 97 SER A CA 1
ATOM 807 C C . SER A 1 97 ? -21.881 -7.346 20.284 1.00 52.69 97 SER A C 1
ATOM 809 O O . SER A 1 97 ? -21.321 -8.412 20.624 1.00 52.69 97 SER A O 1
#